Protein AF-A0A7S0A759-F1 (afdb_monomer_lite)

Foldseek 3Di:
DLQVQLLVDDALDDPVVSLVSDDPVSNVVLVPFDPVQNVQSNHHDPPVSHRPVLPRQVQVRVLVVVVVVLVVCVVVVNHDDDDDDDRDDPDPVVPPDDDDPD

Secondary structure (DSSP, 8-state):
-HHHHHHHS-SS--HHHHTTTS-HHHHHHHHHS-HHHHHHHTSPPPTT----GGGS-HHHHHHHHHHHHHHHHHHTTS------------SSGGGGSPPP--

Sequence (102 aa):
SLIQELEALPMPSPVDKVLPELTQWSRALFESLPEFIQQQLLLERQSNKALQLSQLETERLVAWLVEDELKQRKKAGTYGGSFSSVCQYLGYQARCSMPSDF

pLDDT: mean 84.67, std 7.67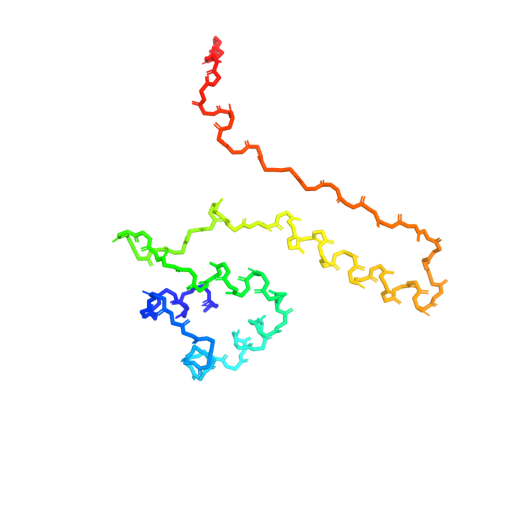, range [64.62, 94.88]

Structure (mmCIF, N/CA/C/O backbone):
data_AF-A0A7S0A759-F1
#
_entry.id   AF-A0A7S0A759-F1
#
loop_
_atom_site.group_PDB
_atom_site.id
_atom_site.type_symbol
_atom_site.label_atom_id
_atom_site.label_alt_id
_atom_site.label_comp_id
_atom_site.label_asym_id
_atom_site.label_entity_id
_atom_site.label_seq_id
_atom_site.pdbx_PDB_ins_code
_atom_site.Cartn_x
_atom_site.Cartn_y
_atom_site.Cartn_z
_atom_site.occupancy
_atom_site.B_iso_or_equiv
_atom_site.auth_seq_id
_atom_site.auth_comp_id
_atom_site.auth_asym_id
_atom_site.auth_atom_id
_atom_site.pdbx_PDB_model_num
ATOM 1 N N . SER A 1 1 ? 15.180 -8.209 -3.808 1.00 82.69 1 SER A N 1
ATOM 2 C CA . SER A 1 1 ? 14.241 -7.301 -3.109 1.00 82.69 1 SER A CA 1
ATOM 3 C C . SER A 1 1 ? 13.043 -7.137 -4.013 1.00 82.69 1 SER A C 1
ATOM 5 O O . SER A 1 1 ? 13.271 -6.999 -5.211 1.00 82.69 1 SER A O 1
ATOM 7 N N . LEU A 1 2 ? 11.812 -7.124 -3.484 1.00 86.62 2 LEU A N 1
ATOM 8 C CA . LEU A 1 2 ? 10.588 -7.066 -4.297 1.00 86.62 2 LEU A CA 1
ATOM 9 C C . LEU A 1 2 ? 10.659 -5.978 -5.384 1.00 86.62 2 LEU A C 1
ATOM 11 O O . LEU A 1 2 ? 10.360 -6.251 -6.536 1.00 86.62 2 LEU A O 1
ATOM 15 N N . ILE A 1 3 ? 11.127 -4.772 -5.044 1.00 87.06 3 ILE A N 1
ATOM 16 C CA . ILE A 1 3 ? 11.245 -3.644 -5.988 1.00 87.06 3 ILE A CA 1
ATOM 17 C C . ILE A 1 3 ? 12.178 -3.982 -7.161 1.00 87.06 3 ILE A C 1
ATOM 19 O O . ILE A 1 3 ? 11.816 -3.755 -8.307 1.00 87.06 3 ILE A O 1
ATOM 23 N N . GLN A 1 4 ? 13.344 -4.572 -6.889 1.00 86.44 4 GLN A N 1
ATOM 24 C CA . GLN A 1 4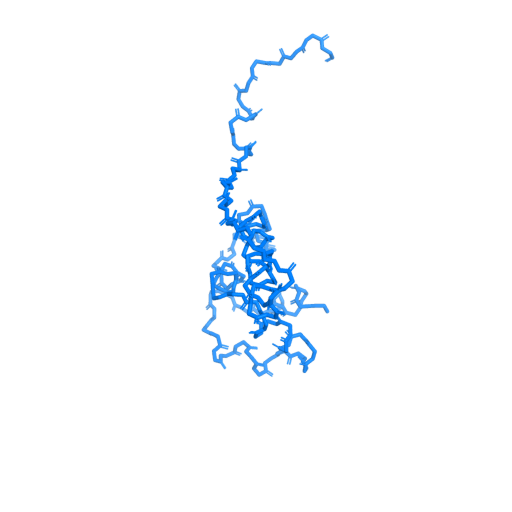 ? 14.317 -4.945 -7.924 1.00 86.44 4 GLN A CA 1
ATOM 25 C C . GLN A 1 4 ? 13.791 -6.067 -8.828 1.00 86.44 4 GLN A C 1
ATOM 27 O O . GLN A 1 4 ? 14.022 -6.051 -10.033 1.00 86.44 4 GLN A O 1
ATOM 32 N N . GLU A 1 5 ? 13.090 -7.042 -8.242 1.00 86.25 5 GLU A N 1
ATOM 33 C CA . GLU A 1 5 ? 12.466 -8.143 -8.987 1.00 86.25 5 GLU A CA 1
ATOM 34 C C . GLU A 1 5 ? 11.354 -7.610 -9.893 1.00 86.25 5 GLU A C 1
ATOM 36 O O . GLU A 1 5 ? 11.291 -7.965 -11.068 1.00 86.25 5 GLU A O 1
ATOM 41 N N . LEU A 1 6 ? 10.537 -6.683 -9.385 1.00 86.31 6 LEU A N 1
ATOM 42 C CA . LEU A 1 6 ? 9.527 -6.009 -10.188 1.00 86.31 6 LEU A CA 1
ATOM 43 C C . LEU A 1 6 ? 10.175 -5.203 -11.315 1.00 86.31 6 LEU A C 1
ATOM 45 O O . LEU A 1 6 ? 9.775 -5.379 -12.459 1.00 86.31 6 LEU A O 1
ATOM 49 N N . GLU A 1 7 ? 11.189 -4.375 -11.046 1.00 85.25 7 GLU A N 1
ATOM 50 C CA . GLU A 1 7 ? 11.886 -3.553 -12.055 1.00 85.25 7 GLU A CA 1
ATOM 51 C C . GLU A 1 7 ? 12.464 -4.357 -13.230 1.00 85.25 7 GLU A C 1
ATOM 53 O O . GLU A 1 7 ? 12.514 -3.847 -14.353 1.00 85.25 7 GLU A O 1
ATOM 58 N N . ALA A 1 8 ? 12.835 -5.620 -13.010 1.00 83.81 8 ALA A N 1
ATOM 59 C CA . ALA A 1 8 ? 13.317 -6.513 -14.061 1.00 83.81 8 ALA A CA 1
ATOM 60 C C . ALA A 1 8 ? 12.215 -6.973 -15.039 1.00 83.81 8 ALA A C 1
ATOM 62 O O . ALA A 1 8 ? 12.521 -7.356 -16.170 1.00 83.81 8 ALA A O 1
ATOM 63 N N . LEU A 1 9 ? 10.941 -6.912 -14.638 1.00 82.50 9 LEU A N 1
ATOM 64 C CA . LEU A 1 9 ? 9.808 -7.382 -15.436 1.00 82.50 9 LEU A CA 1
ATOM 65 C C . LEU A 1 9 ? 9.273 -6.305 -16.392 1.00 82.50 9 LEU A C 1
ATOM 67 O O . LEU A 1 9 ? 9.280 -5.117 -16.049 1.00 82.50 9 LEU A O 1
ATOM 71 N N . PRO A 1 10 ? 8.772 -6.691 -17.582 1.00 77.31 10 PRO A N 1
ATOM 72 C CA . PRO A 1 10 ? 8.067 -5.776 -18.472 1.00 77.31 10 PRO A CA 1
ATOM 73 C C . PRO A 1 10 ? 6.716 -5.370 -17.864 1.00 77.31 10 PRO A C 1
ATOM 75 O O . PRO A 1 10 ? 5.974 -6.212 -17.362 1.00 77.31 10 PRO A O 1
ATOM 78 N N . MET A 1 11 ? 6.383 -4.081 -17.937 1.00 78.06 11 MET A N 1
ATOM 79 C CA . MET A 1 11 ? 5.116 -3.524 -17.445 1.00 78.06 11 MET A CA 1
ATOM 80 C C . MET A 1 11 ? 4.343 -2.848 -18.577 1.00 78.06 11 MET A C 1
ATOM 82 O O . MET A 1 11 ? 4.987 -2.295 -19.470 1.00 78.06 11 MET A O 1
ATOM 86 N N . PRO A 1 12 ? 3.000 -2.824 -18.522 1.00 75.88 12 PRO A N 1
ATOM 87 C CA . PRO A 1 12 ? 2.149 -3.435 -17.494 1.00 75.88 12 PRO A CA 1
ATOM 88 C C . PRO A 1 12 ? 2.038 -4.960 -17.664 1.00 75.88 12 PRO A C 1
ATOM 90 O O . PRO A 1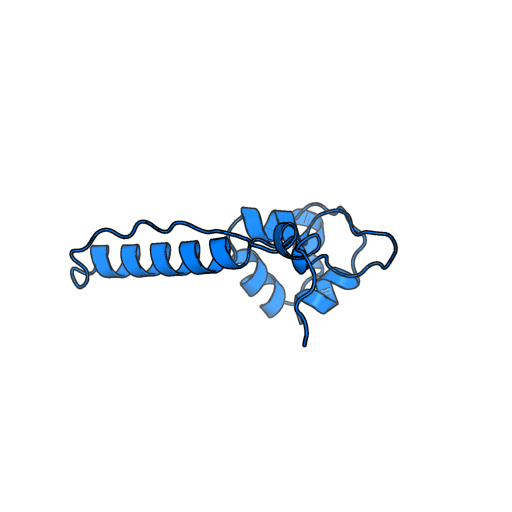 12 ? 1.901 -5.464 -18.779 1.00 75.88 12 PRO A O 1
ATOM 93 N N . SER A 1 13 ? 2.075 -5.695 -16.552 1.00 77.44 13 SER A N 1
ATOM 94 C CA . SER A 1 13 ? 1.877 -7.150 -16.528 1.00 77.44 13 SER A CA 1
ATOM 95 C C . SER A 1 13 ? 0.751 -7.524 -15.562 1.00 77.44 13 SER A C 1
ATOM 97 O O . SER A 1 13 ? 0.672 -6.949 -14.477 1.00 77.44 13 SER A O 1
ATOM 99 N N . PRO A 1 14 ? -0.125 -8.483 -15.920 1.00 82.06 14 PRO A N 1
ATOM 100 C CA . PRO A 1 14 ? -1.148 -8.978 -15.007 1.00 82.06 14 PRO A CA 1
ATOM 101 C C . PRO A 1 14 ? -0.506 -9.721 -13.830 1.00 82.06 14 PRO A C 1
ATOM 103 O O . PRO A 1 14 ? 0.525 -10.378 -13.997 1.00 82.06 14 PRO A O 1
ATOM 106 N N . VAL A 1 15 ? -1.155 -9.665 -12.664 1.00 82.25 15 VAL A N 1
ATOM 107 C CA . VAL A 1 15 ? -0.689 -10.296 -11.414 1.00 82.25 15 VAL A CA 1
ATOM 108 C C . VAL A 1 15 ? -0.330 -11.772 -11.629 1.00 82.25 15 VAL A C 1
ATOM 110 O O . VAL A 1 15 ? 0.729 -12.213 -11.188 1.00 82.25 15 VAL A O 1
ATOM 113 N N . ASP A 1 16 ? -1.134 -12.508 -12.402 1.00 83.69 16 ASP A N 1
ATOM 114 C CA . ASP A 1 16 ? -0.936 -13.939 -12.679 1.00 83.69 16 ASP A CA 1
ATOM 115 C C . ASP A 1 16 ? 0.412 -14.264 -13.336 1.00 83.69 16 ASP A C 1
ATOM 117 O O . ASP A 1 16 ? 0.957 -15.349 -13.138 1.00 83.69 16 ASP A O 1
ATOM 121 N N . LYS A 1 17 ? 0.959 -13.325 -14.117 1.00 84.38 17 LYS A N 1
ATOM 122 C CA . LYS A 1 17 ? 2.270 -13.472 -14.765 1.00 84.38 17 LYS A CA 1
ATOM 123 C C . LYS A 1 17 ? 3.419 -13.008 -13.879 1.00 84.38 17 LYS A C 1
ATOM 125 O O . LYS A 1 17 ? 4.540 -13.448 -14.086 1.00 84.38 17 LYS A O 1
ATOM 130 N N . VAL A 1 18 ? 3.151 -12.139 -12.907 1.00 85.62 18 VAL A N 1
ATOM 131 C CA . VAL A 1 18 ? 4.170 -11.578 -12.011 1.00 85.62 18 VAL A CA 1
ATOM 132 C C . VAL A 1 18 ? 4.450 -12.518 -10.839 1.00 85.62 18 VAL A C 1
ATOM 134 O O . VAL A 1 18 ? 5.605 -12.752 -10.504 1.00 85.62 18 VAL A O 1
ATOM 137 N N . LEU A 1 19 ? 3.413 -13.119 -10.246 1.00 85.69 19 LEU A N 1
ATOM 138 C CA . LEU A 1 19 ? 3.547 -14.032 -9.103 1.00 85.69 19 LEU A CA 1
ATOM 139 C C . LEU A 1 19 ? 4.531 -15.209 -9.290 1.00 85.69 19 LEU A C 1
ATOM 141 O O . LEU A 1 19 ? 5.207 -15.537 -8.313 1.00 85.69 19 LEU A O 1
ATOM 145 N N . PRO A 1 20 ? 4.618 -15.889 -10.453 1.00 87.69 20 PRO A N 1
ATOM 146 C CA . PRO A 1 20 ? 5.587 -16.972 -10.650 1.00 87.69 20 PRO A CA 1
ATOM 147 C C . PRO A 1 20 ? 7.030 -16.486 -10.854 1.00 87.69 20 PRO A C 1
ATOM 149 O O . PRO A 1 20 ? 7.952 -17.260 -10.622 1.00 87.69 20 PRO A O 1
ATOM 152 N N . GLU A 1 21 ? 7.230 -15.231 -11.261 1.00 87.44 21 GLU A N 1
ATOM 153 C CA . GLU A 1 21 ? 8.558 -14.641 -11.497 1.00 87.44 21 GLU A CA 1
ATOM 154 C C . GLU A 1 21 ? 9.203 -14.109 -10.205 1.00 87.44 21 GLU A C 1
ATOM 156 O O . GLU A 1 21 ? 10.405 -13.849 -10.154 1.00 87.44 21 GLU A O 1
ATOM 161 N N . LEU A 1 22 ? 8.408 -13.942 -9.144 1.00 88.94 22 LEU A N 1
ATOM 162 C CA . LEU A 1 22 ? 8.875 -13.474 -7.844 1.00 88.94 22 LEU A CA 1
ATOM 163 C C . LEU A 1 22 ? 9.473 -14.612 -7.015 1.00 88.94 22 LEU A C 1
ATOM 165 O O . LEU A 1 22 ? 8.990 -15.748 -7.008 1.00 88.94 22 LEU A O 1
ATOM 169 N N . THR A 1 23 ? 10.486 -14.279 -6.215 1.00 93.25 23 THR A N 1
ATOM 170 C CA . THR A 1 23 ? 10.978 -15.201 -5.184 1.00 93.25 23 THR A CA 1
ATOM 171 C C . THR A 1 23 ? 9.875 -15.512 -4.169 1.00 93.25 23 THR A C 1
ATOM 173 O O . THR A 1 23 ? 8.978 -14.702 -3.942 1.00 93.25 23 THR A O 1
ATOM 176 N N . GLN A 1 24 ? 9.949 -16.664 -3.494 1.00 92.44 24 GLN A N 1
ATOM 177 C CA . GLN A 1 24 ? 8.928 -17.081 -2.522 1.00 92.44 24 GLN A CA 1
ATOM 178 C C . GLN A 1 24 ? 8.647 -16.008 -1.454 1.00 92.44 24 GLN A C 1
ATOM 180 O O . GLN A 1 24 ? 7.496 -15.784 -1.083 1.00 92.44 24 GLN A 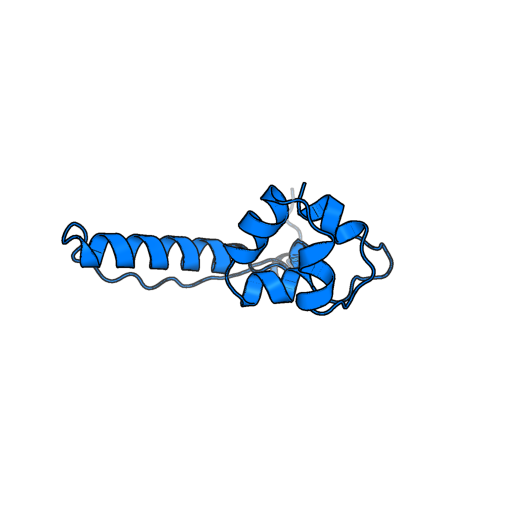O 1
ATOM 185 N N . TRP A 1 25 ? 9.692 -15.318 -0.988 1.00 91.88 25 TRP A N 1
ATOM 186 C CA . TRP A 1 25 ? 9.564 -14.255 0.007 1.00 91.88 25 TRP A CA 1
ATOM 187 C C . TRP A 1 25 ? 8.951 -12.976 -0.576 1.00 91.88 25 TRP A C 1
ATOM 189 O O . TRP A 1 25 ? 8.028 -12.418 0.012 1.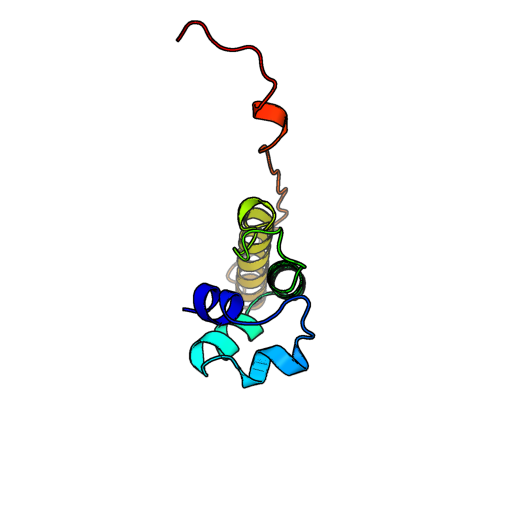00 91.88 25 TRP A O 1
ATOM 199 N N . SER A 1 26 ? 9.402 -12.543 -1.758 1.00 92.56 26 SER A N 1
ATOM 200 C CA . SER A 1 26 ? 8.828 -11.388 -2.461 1.00 92.56 26 SER A CA 1
ATOM 201 C C . SER A 1 26 ? 7.369 -11.614 -2.840 1.00 92.56 26 SER A C 1
ATOM 203 O O . SER A 1 26 ? 6.560 -10.698 -2.721 1.00 92.56 26 SER A O 1
ATOM 205 N N . ARG A 1 27 ? 7.011 -12.840 -3.228 1.00 91.50 27 ARG A N 1
ATOM 206 C CA . ARG A 1 27 ? 5.636 -13.241 -3.514 1.00 91.50 27 ARG A CA 1
ATOM 207 C C . ARG A 1 27 ? 4.752 -13.137 -2.276 1.00 91.50 27 ARG A C 1
ATOM 209 O O . ARG A 1 27 ? 3.720 -12.483 -2.340 1.00 91.50 27 ARG A O 1
ATOM 216 N N . ALA A 1 28 ? 5.172 -13.728 -1.156 1.00 92.00 28 ALA A N 1
ATOM 217 C CA . ALA A 1 28 ? 4.423 -13.645 0.097 1.00 92.00 28 ALA A CA 1
ATOM 218 C C . ALA A 1 28 ? 4.249 -12.187 0.556 1.00 92.00 28 ALA A C 1
ATOM 220 O O . ALA A 1 28 ? 3.175 -11.799 1.011 1.00 92.00 28 ALA A O 1
ATOM 221 N N . LEU A 1 29 ? 5.287 -11.359 0.385 1.00 91.50 29 LEU A N 1
ATOM 222 C CA . LEU A 1 29 ? 5.206 -9.932 0.676 1.00 91.50 29 LEU A CA 1
ATOM 223 C C . LEU A 1 29 ? 4.219 -9.227 -0.262 1.00 91.50 29 LEU A C 1
ATOM 225 O O . LEU A 1 29 ? 3.376 -8.479 0.218 1.00 91.50 29 LEU A O 1
ATOM 229 N N . PHE A 1 30 ? 4.268 -9.492 -1.568 1.00 90.62 30 PHE A N 1
ATOM 230 C CA . PHE A 1 30 ? 3.348 -8.910 -2.546 1.00 90.62 30 PHE A CA 1
ATOM 231 C C . PHE A 1 30 ? 1.886 -9.295 -2.270 1.00 90.62 30 PHE A C 1
ATOM 233 O O . PHE A 1 30 ? 1.021 -8.424 -2.261 1.00 90.62 30 PHE A O 1
ATOM 240 N N . GLU A 1 31 ? 1.623 -10.568 -1.967 1.00 91.06 31 GLU A N 1
ATOM 241 C CA . GLU A 1 31 ? 0.292 -11.080 -1.608 1.00 91.06 31 GLU A CA 1
ATOM 242 C C . GLU A 1 31 ? -0.220 -10.504 -0.273 1.00 91.06 31 GLU A C 1
ATOM 244 O O . GLU A 1 31 ? -1.427 -10.370 -0.092 1.00 91.06 31 GLU A O 1
ATOM 249 N N . SER A 1 32 ? 0.675 -10.120 0.647 1.00 90.19 32 SER A N 1
ATOM 250 C CA . SER A 1 32 ? 0.299 -9.468 1.914 1.00 90.19 32 SER A CA 1
ATOM 251 C C . SER A 1 32 ? -0.117 -8.000 1.761 1.00 90.19 32 SER A C 1
ATOM 253 O O . SER A 1 32 ? -0.750 -7.442 2.659 1.00 90.19 32 SER A O 1
ATOM 255 N N . LEU A 1 33 ? 0.244 -7.357 0.644 1.00 90.62 33 LEU A N 1
ATOM 256 C CA . LEU A 1 33 ? -0.097 -5.961 0.388 1.00 90.62 33 LEU A CA 1
ATOM 257 C C . LEU A 1 33 ? -1.564 -5.835 -0.039 1.00 90.62 33 LEU A C 1
ATOM 259 O O . LEU A 1 33 ? -2.085 -6.714 -0.724 1.00 90.62 33 LEU A O 1
ATOM 263 N N . PRO A 1 34 ? -2.239 -4.724 0.287 1.00 89.94 34 PRO A N 1
ATOM 264 C CA . PRO A 1 34 ? -3.595 -4.484 -0.183 1.00 89.94 34 PRO A CA 1
ATOM 265 C C . PRO A 1 34 ? -3.636 -4.287 -1.706 1.00 89.94 34 PRO A C 1
ATOM 267 O O . PRO A 1 34 ? -2.694 -3.768 -2.310 1.00 89.94 34 PRO A O 1
ATOM 270 N N . GLU A 1 35 ? -4.765 -4.652 -2.320 1.00 88.06 35 GLU A N 1
ATOM 271 C CA . GLU A 1 35 ? -4.956 -4.683 -3.780 1.00 88.06 35 GLU A CA 1
ATOM 272 C C . GLU A 1 35 ? -4.564 -3.366 -4.469 1.00 88.06 35 GLU A C 1
ATOM 274 O O . GLU A 1 35 ? -3.917 -3.374 -5.514 1.00 88.06 35 GLU A O 1
ATOM 279 N N . PHE A 1 36 ? -4.869 -2.222 -3.853 1.00 86.94 36 PHE A N 1
ATOM 280 C CA . PHE A 1 36 ? -4.531 -0.920 -4.427 1.00 86.94 36 PHE A CA 1
ATOM 281 C C . PHE A 1 36 ? -3.018 -0.685 -4.550 1.00 86.94 36 PHE A C 1
ATOM 283 O O . PHE A 1 36 ? -2.577 -0.067 -5.516 1.00 86.94 36 PHE A O 1
ATOM 290 N N . ILE A 1 37 ? -2.211 -1.183 -3.604 1.00 89.69 37 ILE A N 1
ATOM 291 C CA . ILE A 1 37 ? -0.747 -1.088 -3.687 1.00 89.69 37 ILE A CA 1
ATOM 292 C C . ILE A 1 37 ? -0.218 -2.059 -4.730 1.00 89.69 37 ILE A C 1
ATOM 294 O O . ILE A 1 37 ? 0.663 -1.690 -5.502 1.00 89.69 37 ILE A O 1
ATOM 298 N N . GLN A 1 38 ? -0.770 -3.272 -4.790 1.00 89.38 38 GLN A N 1
ATOM 299 C CA . GLN A 1 38 ? -0.404 -4.237 -5.825 1.00 89.38 38 GLN A CA 1
ATOM 300 C C . GLN A 1 38 ? -0.626 -3.637 -7.219 1.00 89.38 38 GLN A C 1
ATOM 302 O O . GLN A 1 38 ? 0.287 -3.638 -8.039 1.00 89.38 38 GLN A O 1
ATOM 307 N N . GLN A 1 39 ? -1.791 -3.032 -7.463 1.00 86.75 39 GLN A N 1
ATOM 308 C CA . GLN A 1 39 ? -2.098 -2.359 -8.727 1.00 86.75 39 GLN A CA 1
ATOM 309 C C . GLN A 1 39 ? -1.133 -1.204 -9.019 1.00 86.75 39 GLN A C 1
ATOM 311 O O . GLN A 1 39 ? -0.620 -1.122 -10.131 1.00 86.75 39 GLN A O 1
ATOM 316 N N . GLN A 1 40 ? -0.829 -0.353 -8.030 1.00 86.62 40 GLN A N 1
ATOM 317 C CA . GLN A 1 40 ? 0.112 0.764 -8.193 1.00 86.62 40 GLN A CA 1
ATOM 318 C C . GLN A 1 40 ? 1.538 0.308 -8.522 1.00 86.62 40 GLN A C 1
ATOM 320 O O . GLN A 1 40 ? 2.210 0.931 -9.342 1.00 86.62 40 GLN A O 1
ATOM 325 N N . LEU A 1 41 ? 1.991 -0.797 -7.928 1.00 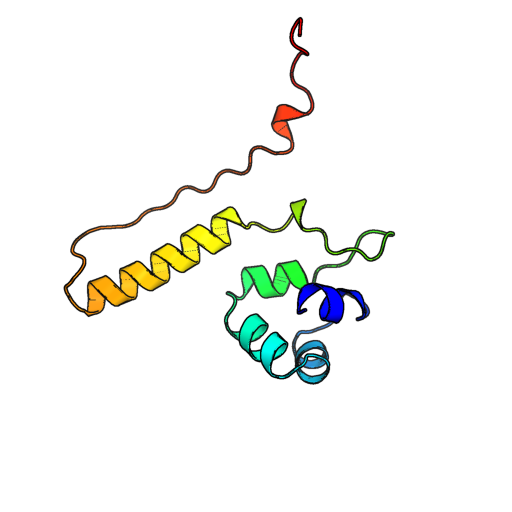86.88 41 LEU A N 1
ATOM 326 C CA . LEU A 1 41 ? 3.282 -1.407 -8.247 1.00 86.88 41 LEU A CA 1
ATOM 327 C C . LEU A 1 41 ? 3.316 -2.003 -9.661 1.00 86.88 41 LEU A C 1
ATOM 329 O O . LEU A 1 41 ? 4.400 -2.118 -10.232 1.00 86.88 41 LEU A O 1
ATOM 333 N N . LEU A 1 42 ? 2.156 -2.372 -10.216 1.00 86.00 42 LEU A N 1
ATOM 334 C CA . LEU A 1 42 ? 1.995 -2.962 -11.548 1.00 86.00 42 LEU A CA 1
ATOM 335 C C . LEU A 1 42 ? 1.709 -1.950 -12.673 1.00 86.00 42 LEU A C 1
ATOM 337 O O . LEU A 1 42 ? 1.569 -2.349 -13.832 1.00 86.00 42 LEU A O 1
ATOM 341 N N . LEU A 1 43 ? 1.643 -0.653 -12.353 1.00 82.31 43 LEU A N 1
ATOM 342 C CA . LEU A 1 43 ? 1.390 0.408 -13.328 1.00 82.31 43 LEU A CA 1
ATOM 343 C C . LEU A 1 43 ? 2.506 0.536 -14.374 1.00 82.31 43 LEU A C 1
ATOM 345 O O . LEU A 1 43 ? 3.662 0.153 -14.167 1.00 82.31 43 LEU A O 1
ATOM 349 N N . GLU A 1 44 ? 2.135 1.109 -15.521 1.00 76.38 44 GLU A N 1
ATOM 350 C CA . GLU A 1 44 ? 3.067 1.415 -16.600 1.00 76.38 44 GLU A CA 1
ATOM 351 C C . GLU A 1 44 ? 4.172 2.357 -16.110 1.00 76.38 44 GLU A C 1
ATOM 353 O O . GLU A 1 44 ? 3.929 3.362 -15.438 1.00 76.38 44 GLU A O 1
ATOM 358 N N . ARG A 1 45 ? 5.416 2.021 -16.451 1.00 76.50 45 ARG A N 1
ATOM 359 C CA . ARG A 1 45 ? 6.575 2.816 -16.055 1.00 76.50 45 ARG A CA 1
ATOM 360 C C . ARG A 1 45 ? 6.801 3.928 -17.059 1.00 76.50 45 ARG A C 1
ATOM 362 O O . ARG A 1 45 ? 6.747 3.709 -18.266 1.00 76.50 45 ARG A O 1
ATOM 369 N N . GLN A 1 46 ? 7.164 5.103 -16.556 1.00 68.12 46 GLN A N 1
ATOM 370 C CA . GLN A 1 46 ? 7.734 6.137 -17.411 1.00 68.12 46 GLN A CA 1
ATOM 371 C C . GLN A 1 46 ? 9.085 5.668 -17.984 1.00 68.12 46 GLN A C 1
ATOM 373 O O . GLN A 1 46 ? 9.684 4.692 -17.526 1.00 68.12 46 GLN A O 1
ATOM 378 N N . SER A 1 47 ? 9.554 6.355 -19.025 1.00 64.62 47 SER A N 1
ATOM 379 C CA . SER A 1 47 ? 10.636 5.952 -19.942 1.00 64.62 47 SER A CA 1
ATOM 380 C C . SER A 1 47 ? 11.956 5.472 -19.310 1.00 64.62 47 SER A C 1
ATOM 382 O O . SER A 1 47 ? 12.757 4.834 -19.991 1.00 64.62 47 SER A O 1
ATOM 384 N N . ASN A 1 48 ? 12.194 5.731 -18.022 1.00 67.81 48 ASN A N 1
ATOM 385 C CA . ASN A 1 48 ? 13.393 5.331 -17.286 1.00 67.81 48 ASN A CA 1
ATOM 386 C C . ASN A 1 48 ? 13.329 3.926 -16.650 1.00 67.81 48 ASN A C 1
ATOM 388 O O . ASN A 1 48 ? 14.292 3.540 -15.992 1.00 67.81 48 ASN A O 1
ATOM 392 N N . LYS A 1 49 ? 12.239 3.161 -16.837 1.00 65.56 49 LYS A N 1
ATOM 393 C CA . LYS A 1 49 ? 12.039 1.793 -16.299 1.00 65.56 49 LYS A CA 1
ATOM 394 C C . LYS A 1 49 ? 12.059 1.672 -14.766 1.00 65.56 49 LYS A C 1
ATOM 396 O O . LYS A 1 49 ? 11.939 0.556 -14.267 1.00 65.56 49 LYS A O 1
ATOM 401 N N . ALA A 1 50 ? 12.164 2.779 -14.034 1.00 74.12 50 ALA A N 1
ATOM 402 C CA . ALA A 1 50 ? 12.127 2.792 -12.577 1.00 74.12 50 ALA A CA 1
ATOM 403 C C . ALA A 1 50 ? 10.679 2.781 -12.068 1.00 74.12 50 ALA A C 1
ATOM 405 O O . ALA A 1 50 ? 9.772 3.320 -12.715 1.00 74.12 50 ALA A O 1
ATOM 406 N N . LEU A 1 51 ? 10.461 2.192 -10.892 1.00 76.25 51 LEU A N 1
ATOM 407 C CA . LEU A 1 51 ? 9.172 2.270 -10.203 1.00 76.25 51 LEU A CA 1
ATOM 408 C C . LEU A 1 51 ? 8.873 3.714 -9.771 1.00 76.25 51 LEU A C 1
ATOM 410 O O . LEU A 1 51 ? 9.708 4.397 -9.175 1.00 76.25 51 LEU A O 1
ATOM 414 N N . GLN A 1 52 ? 7.655 4.189 -10.044 1.00 74.44 52 GLN A N 1
ATOM 415 C CA . GLN A 1 52 ? 7.232 5.549 -9.702 1.00 74.44 52 GLN A CA 1
ATOM 416 C C . GLN A 1 52 ? 6.803 5.651 -8.234 1.00 74.44 52 GLN A C 1
ATOM 418 O O . GLN A 1 52 ? 5.633 5.853 -7.921 1.00 74.44 52 GLN A O 1
ATOM 423 N N . LEU A 1 53 ? 7.766 5.544 -7.316 1.00 76.12 53 LEU A N 1
ATOM 424 C CA . LEU A 1 53 ? 7.506 5.555 -5.870 1.00 76.12 53 LEU A CA 1
ATOM 425 C C . LEU A 1 53 ? 6.817 6.837 -5.384 1.00 76.12 53 LEU A C 1
ATOM 427 O O . LEU A 1 53 ? 6.080 6.803 -4.409 1.00 76.12 53 LEU A O 1
ATOM 431 N N . SER A 1 54 ? 7.014 7.963 -6.074 1.00 76.50 54 SER A N 1
ATOM 432 C CA . SER A 1 54 ? 6.359 9.230 -5.734 1.00 76.50 54 SER A CA 1
ATOM 433 C C . SER A 1 54 ? 4.847 9.230 -5.964 1.00 76.50 54 SER A C 1
ATOM 435 O O . SER A 1 54 ? 4.171 10.100 -5.428 1.00 76.50 54 SER A O 1
ATOM 437 N N . GLN A 1 55 ? 4.336 8.322 -6.800 1.00 75.12 55 GLN A N 1
ATOM 438 C CA . GLN A 1 55 ? 2.902 8.156 -7.059 1.00 75.12 55 GLN A CA 1
ATOM 439 C C . GLN A 1 55 ? 2.266 7.099 -6.153 1.00 75.12 55 GLN A C 1
ATOM 441 O O . GLN A 1 55 ? 1.046 6.963 -6.138 1.00 75.12 55 GLN A O 1
ATOM 446 N N . LEU A 1 56 ? 3.084 6.338 -5.423 1.00 82.56 56 LEU A N 1
ATOM 447 C CA . LEU A 1 56 ? 2.598 5.341 -4.488 1.00 82.56 56 LEU A CA 1
ATOM 448 C C . LEU A 1 56 ? 1.964 6.060 -3.295 1.00 82.56 56 LEU A C 1
ATOM 450 O O . LEU A 1 56 ? 2.621 6.861 -2.628 1.00 82.56 56 LEU A O 1
ATOM 454 N N . GLU A 1 57 ? 0.709 5.736 -2.997 1.00 84.38 57 GLU A N 1
ATOM 455 C CA . GLU A 1 57 ? -0.029 6.318 -1.867 1.00 84.38 57 GLU A CA 1
ATOM 456 C C . GLU A 1 57 ? 0.403 5.640 -0.554 1.00 84.38 57 GLU A C 1
ATOM 458 O O . GLU A 1 57 ? -0.348 4.897 0.088 1.00 84.38 57 GLU A O 1
ATOM 463 N N . THR A 1 58 ? 1.666 5.849 -0.172 1.00 87.50 58 THR A N 1
ATOM 464 C CA . THR A 1 58 ? 2.287 5.231 1.014 1.00 87.50 58 THR A CA 1
ATOM 465 C C . THR A 1 58 ? 1.569 5.602 2.305 1.00 87.50 58 THR A C 1
ATOM 467 O O . THR A 1 58 ? 1.399 4.761 3.187 1.00 87.50 58 THR A O 1
ATOM 470 N N . GLU A 1 59 ? 1.073 6.831 2.402 1.00 87.62 59 GLU A N 1
ATOM 471 C CA . GLU A 1 59 ? 0.261 7.301 3.516 1.00 87.62 59 GLU A CA 1
ATOM 472 C C . GLU A 1 59 ? -1.033 6.491 3.659 1.00 87.62 59 GLU A C 1
ATOM 474 O O . GLU A 1 59 ? -1.435 6.171 4.781 1.00 87.62 59 GLU A O 1
ATOM 479 N N . ARG A 1 60 ? -1.650 6.093 2.538 1.00 87.75 60 ARG A N 1
ATOM 480 C CA . ARG A 1 60 ? -2.856 5.263 2.544 1.00 87.75 60 ARG A CA 1
ATOM 481 C C . ARG A 1 60 ? -2.536 3.824 2.924 1.00 87.75 60 ARG A C 1
ATOM 483 O O . ARG A 1 60 ? -3.317 3.208 3.642 1.00 87.75 60 ARG A O 1
ATOM 490 N N . LEU A 1 61 ? -1.383 3.301 2.500 1.00 90.50 61 LEU A N 1
ATOM 491 C CA . LEU A 1 61 ? -0.901 1.988 2.940 1.00 90.50 61 LEU A CA 1
ATOM 492 C C . LEU A 1 61 ? -0.717 1.937 4.458 1.00 90.50 61 LEU A C 1
ATOM 494 O O . LEU A 1 61 ? -1.230 1.027 5.103 1.00 90.50 61 LEU A O 1
ATOM 498 N N . VAL A 1 62 ? -0.030 2.921 5.040 1.00 91.19 62 VAL A N 1
ATOM 499 C CA . VAL A 1 62 ? 0.186 2.967 6.494 1.00 91.19 62 VAL A CA 1
ATOM 500 C C . VAL A 1 62 ? -1.142 3.096 7.236 1.00 91.19 62 VAL A C 1
ATOM 502 O O . VAL A 1 62 ? -1.376 2.360 8.193 1.00 91.19 62 VAL A O 1
ATOM 505 N N . ALA A 1 63 ? -2.034 3.977 6.778 1.00 91.56 63 ALA A N 1
ATOM 506 C CA . ALA A 1 63 ? -3.363 4.120 7.364 1.00 91.56 63 ALA A CA 1
ATOM 507 C C . ALA A 1 63 ? -4.160 2.805 7.328 1.00 91.56 63 ALA A C 1
ATOM 509 O O . ALA A 1 63 ? -4.749 2.421 8.338 1.00 91.56 63 ALA A O 1
ATOM 510 N N . TRP A 1 64 ? -4.116 2.086 6.203 1.00 91.44 64 TRP A N 1
ATOM 511 C CA . TRP A 1 64 ? -4.783 0.796 6.042 1.00 91.44 64 TRP A CA 1
ATOM 512 C C . TRP A 1 64 ? -4.216 -0.279 6.978 1.00 91.44 64 TRP A C 1
ATOM 514 O O . TRP A 1 64 ? -4.982 -0.979 7.636 1.00 91.44 64 TRP A O 1
ATOM 524 N N . LEU A 1 65 ? -2.887 -0.376 7.101 1.00 91.81 65 LEU A N 1
ATOM 525 C CA . LEU A 1 65 ? -2.233 -1.331 8.007 1.00 91.81 65 LEU A CA 1
ATOM 526 C C . LEU A 1 65 ? -2.590 -1.062 9.474 1.00 91.81 65 LEU A C 1
ATOM 528 O O . LEU A 1 65 ? -2.845 -1.993 10.237 1.00 91.81 65 LEU A O 1
ATOM 532 N N . VAL A 1 66 ? -2.640 0.213 9.870 1.00 93.31 66 VAL A N 1
ATOM 533 C CA . VAL A 1 66 ? -3.068 0.607 11.218 1.00 93.31 66 VAL A CA 1
ATOM 534 C C . VAL A 1 66 ? -4.539 0.264 11.440 1.00 93.31 66 VAL A C 1
ATOM 536 O O . VAL A 1 66 ? -4.896 -0.236 12.505 1.00 93.31 66 VAL A O 1
ATOM 539 N N . GLU A 1 67 ? -5.396 0.505 10.450 1.00 91.94 67 GLU A N 1
ATOM 540 C CA . GLU A 1 67 ? -6.812 0.164 10.542 1.00 91.94 67 GLU A CA 1
ATOM 541 C C . GLU A 1 67 ? -7.027 -1.351 10.685 1.00 91.94 67 GLU A C 1
ATOM 543 O O . GLU A 1 67 ? -7.833 -1.768 11.522 1.00 91.94 67 GLU A O 1
ATOM 548 N N . ASP A 1 68 ? -6.308 -2.173 9.915 1.00 92.31 68 ASP A N 1
ATOM 549 C CA . ASP A 1 68 ? -6.383 -3.634 10.025 1.00 92.31 68 ASP A CA 1
ATOM 550 C C . ASP A 1 68 ? -5.958 -4.110 11.419 1.00 92.31 68 ASP A C 1
ATOM 552 O O . ASP A 1 68 ? -6.696 -4.837 12.088 1.00 92.31 68 ASP A O 1
ATOM 556 N N . GLU A 1 69 ? -4.840 -3.599 11.928 1.00 93.62 69 GLU A N 1
ATOM 557 C CA . GLU A 1 69 ? -4.354 -3.976 13.252 1.00 93.62 69 GLU A CA 1
ATOM 558 C C . GLU A 1 69 ? -5.303 -3.517 14.377 1.00 93.62 69 GLU A C 1
ATOM 560 O O . GLU A 1 69 ? -5.598 -4.258 15.321 1.00 93.62 69 GLU A O 1
ATOM 565 N N . LEU A 1 70 ? -5.880 -2.317 14.270 1.00 93.69 70 LEU A N 1
ATOM 566 C CA . LEU A 1 70 ? -6.886 -1.852 15.228 1.00 93.69 70 LEU A CA 1
ATOM 567 C C . LEU A 1 70 ? -8.183 -2.669 15.151 1.00 93.69 70 LEU A C 1
ATOM 569 O O . LEU A 1 70 ? -8.818 -2.889 16.189 1.00 93.69 70 LEU A O 1
ATOM 573 N N . LYS A 1 71 ? -8.569 -3.179 13.973 1.00 92.81 71 LYS A N 1
ATOM 574 C CA . LYS A 1 71 ? -9.682 -4.135 13.840 1.00 92.81 71 LYS A CA 1
ATOM 575 C C . LYS A 1 71 ? -9.373 -5.440 14.568 1.00 92.81 71 LYS A C 1
ATOM 577 O O . LYS A 1 71 ? -10.256 -5.952 15.262 1.00 92.81 71 LYS A O 1
ATOM 582 N N . GLN A 1 72 ? -8.151 -5.962 14.462 1.00 93.81 72 GLN A N 1
ATOM 583 C CA . GLN A 1 72 ? -7.737 -7.166 15.192 1.00 93.81 72 GLN A CA 1
ATOM 584 C C . GLN A 1 72 ? -7.791 -6.945 16.712 1.00 93.81 72 GLN A C 1
ATOM 586 O O . GLN A 1 72 ? -8.412 -7.731 17.433 1.00 93.81 72 GLN A O 1
ATOM 591 N N . ARG A 1 73 ? -7.267 -5.817 17.202 1.00 94.56 73 ARG A N 1
ATOM 592 C CA . ARG A 1 73 ? -7.332 -5.448 18.630 1.00 94.56 73 ARG A CA 1
ATOM 593 C C . ARG A 1 73 ? -8.757 -5.226 19.133 1.00 94.56 73 ARG A C 1
ATOM 595 O O . ARG A 1 73 ? -9.083 -5.598 20.258 1.00 94.56 73 ARG A O 1
ATOM 602 N N . LYS A 1 74 ? -9.637 -4.672 18.295 1.00 93.31 74 LYS A N 1
ATOM 603 C CA . LYS A 1 74 ? -11.060 -4.511 18.623 1.00 93.31 74 LYS A CA 1
ATOM 604 C C . LYS A 1 74 ? -11.761 -5.859 18.771 1.00 93.31 74 LYS A C 1
ATOM 606 O O . LYS A 1 74 ? -12.520 -6.039 19.718 1.00 93.31 74 LYS A O 1
ATOM 611 N N . LYS A 1 75 ? -11.461 -6.824 17.891 1.00 93.00 75 LYS A N 1
ATOM 612 C CA . LYS A 1 75 ? -11.947 -8.212 18.016 1.00 93.00 75 LYS A CA 1
ATOM 613 C C . LYS A 1 75 ? -11.423 -8.890 19.284 1.00 93.00 75 LYS A C 1
ATOM 615 O O . LYS A 1 75 ? -12.169 -9.621 19.924 1.00 93.00 75 LYS A O 1
ATOM 620 N N . ALA A 1 76 ? -10.175 -8.617 19.666 1.00 94.69 76 ALA A N 1
ATOM 621 C CA . ALA A 1 76 ? -9.575 -9.114 20.904 1.00 94.69 76 ALA A CA 1
ATOM 622 C C . ALA A 1 76 ? -10.077 -8.395 22.176 1.00 94.69 76 ALA A C 1
ATOM 624 O O . ALA A 1 76 ? -9.688 -8.766 23.280 1.00 94.69 76 ALA A O 1
ATOM 625 N N . GLY A 1 77 ? -10.908 -7.354 22.046 1.00 92.94 77 GLY A N 1
ATOM 626 C CA . GLY A 1 77 ? -11.414 -6.565 23.173 1.00 92.94 77 GLY A CA 1
ATOM 627 C C . GLY A 1 77 ? -10.387 -5.621 23.807 1.00 92.94 77 GLY A C 1
ATOM 628 O O . GLY A 1 77 ? -10.687 -4.986 24.813 1.00 92.94 77 GLY A O 1
ATOM 629 N N . THR A 1 78 ? -9.189 -5.488 23.230 1.00 94.88 78 THR A N 1
ATOM 630 C CA . THR A 1 78 ? -8.115 -4.620 23.747 1.00 94.88 78 THR A CA 1
ATOM 631 C C . THR A 1 78 ? -8.189 -3.191 23.211 1.00 94.88 78 THR A C 1
ATOM 633 O O . THR A 1 78 ? -7.463 -2.315 23.681 1.00 94.88 78 THR A O 1
ATOM 636 N N . TYR A 1 79 ? -9.081 -2.925 22.251 1.00 91.75 79 TYR A N 1
ATOM 637 C CA . TYR A 1 79 ? -9.305 -1.595 21.688 1.00 91.75 79 TYR A CA 1
ATOM 638 C C . TYR A 1 79 ? -10.799 -1.256 21.598 1.00 91.75 79 TYR A C 1
ATOM 640 O O . TYR A 1 79 ? -11.549 -1.891 20.860 1.00 91.75 79 TYR A O 1
ATOM 648 N N . GLY A 1 80 ? -11.226 -0.221 22.329 1.00 88.88 80 GLY A N 1
ATOM 649 C CA . GLY A 1 80 ? -12.617 0.260 22.358 1.00 88.88 80 GLY A CA 1
ATOM 650 C C . GLY A 1 80 ? -12.901 1.482 21.477 1.00 88.88 80 GLY A C 1
ATOM 651 O O . GLY A 1 80 ? -14.034 1.954 21.439 1.00 88.88 80 GLY A O 1
ATOM 652 N N . GLY A 1 81 ? -11.892 2.019 20.785 1.00 90.19 81 GLY A N 1
ATOM 653 C CA . GLY A 1 81 ? -12.014 3.260 20.022 1.00 90.19 81 GLY A CA 1
ATOM 654 C C . GLY A 1 81 ? -12.592 3.103 18.609 1.00 90.19 81 GLY A C 1
ATOM 655 O O . GLY A 1 81 ? -12.929 2.008 18.132 1.00 90.19 81 GLY A O 1
ATOM 656 N N . SER A 1 82 ? -12.679 4.243 17.925 1.00 86.50 82 SER A N 1
ATOM 657 C CA . SER A 1 82 ? -12.905 4.353 16.483 1.00 86.50 82 SER A CA 1
ATOM 658 C C . SER A 1 82 ? -11.692 5.006 15.831 1.00 86.50 82 SER A C 1
ATOM 660 O O . SER A 1 82 ? -11.257 6.070 16.271 1.00 86.50 82 SER A O 1
ATOM 662 N N . PHE A 1 83 ? -11.181 4.396 14.768 1.00 89.12 83 PHE A N 1
ATOM 663 C CA . PHE A 1 83 ? -10.107 4.953 13.956 1.00 89.12 83 PHE A CA 1
ATOM 664 C C . PHE A 1 83 ? -10.691 5.502 12.654 1.00 89.12 83 PHE A C 1
ATOM 666 O O . PHE A 1 83 ? -11.443 4.803 11.980 1.00 89.12 83 PHE A O 1
ATOM 673 N N . SER A 1 84 ? -10.370 6.753 12.330 1.00 86.44 84 SER A N 1
ATOM 674 C CA . SER A 1 84 ? -10.717 7.401 11.065 1.00 86.44 84 SER A CA 1
ATOM 675 C C . SER A 1 84 ? -9.513 8.221 10.623 1.00 86.44 84 SER A C 1
ATOM 677 O O . SER A 1 84 ? -9.161 9.211 11.267 1.00 86.44 84 SER A O 1
ATOM 679 N N . SER A 1 85 ? -8.827 7.759 9.582 1.00 83.38 85 SER A N 1
ATOM 680 C CA . SER A 1 85 ? -7.620 8.393 9.057 1.00 83.38 85 SER A CA 1
ATOM 681 C C . SER A 1 85 ? -7.949 9.305 7.883 1.00 83.38 85 SER A C 1
ATOM 683 O O . SER A 1 85 ? -8.642 8.895 6.952 1.00 83.38 85 SER A O 1
ATOM 685 N N . VAL A 1 86 ? -7.378 10.508 7.885 1.00 83.12 86 VAL A N 1
ATOM 686 C CA . VAL A 1 86 ? -7.370 11.400 6.722 1.00 83.12 86 VAL A CA 1
ATOM 687 C C . VAL A 1 86 ? -5.950 11.433 6.172 1.00 83.12 86 VAL A C 1
ATOM 689 O O . VAL A 1 86 ? -5.031 11.899 6.840 1.00 83.12 86 VAL A O 1
ATOM 692 N N . CYS A 1 87 ? -5.773 10.912 4.962 1.00 82.19 87 CYS A N 1
ATOM 693 C CA . CYS A 1 87 ? -4.497 10.917 4.257 1.00 82.19 87 CYS A CA 1
ATOM 694 C C . CYS A 1 87 ? -4.407 12.158 3.361 1.00 82.19 87 CYS A C 1
ATOM 696 O O . CYS A 1 87 ? -5.347 12.460 2.625 1.00 82.19 87 CYS A O 1
ATOM 698 N N . GLN A 1 88 ? -3.285 12.878 3.415 1.00 76.75 88 GLN A N 1
ATOM 699 C CA . GLN A 1 88 ? -3.015 14.035 2.560 1.00 76.75 88 GLN A CA 1
ATOM 700 C C . GLN A 1 88 ? -1.613 13.919 1.968 1.00 76.75 88 GLN A C 1
ATOM 702 O O . GLN A 1 88 ? -0.641 13.737 2.699 1.00 76.75 88 GLN A O 1
ATOM 707 N N . TYR A 1 89 ? -1.511 14.070 0.648 1.00 77.19 89 TYR A N 1
ATOM 708 C CA . TYR A 1 89 ? -0.241 14.119 -0.068 1.00 77.19 89 TYR A CA 1
ATOM 709 C C . TYR A 1 89 ? 0.039 15.553 -0.541 1.00 77.19 89 TYR A C 1
ATOM 711 O O . TYR A 1 89 ? -0.635 16.072 -1.431 1.00 77.19 89 TYR A O 1
ATOM 719 N N . LEU A 1 90 ? 1.045 16.206 0.048 1.00 69.19 90 LEU A N 1
ATOM 720 C CA . LEU A 1 90 ? 1.406 17.609 -0.220 1.00 69.19 90 LEU A CA 1
ATOM 721 C C . LEU A 1 90 ? 2.653 17.741 -1.118 1.00 69.19 90 LEU A C 1
ATOM 723 O O . LEU A 1 90 ? 3.555 18.523 -0.837 1.00 69.19 90 LEU A O 1
ATOM 727 N N . GLY A 1 91 ? 2.731 16.973 -2.208 1.00 72.56 91 GLY A N 1
ATOM 728 C CA . GLY A 1 91 ? 3.902 16.992 -3.098 1.00 72.56 91 GLY A CA 1
ATOM 729 C C . GLY A 1 91 ? 3.903 18.125 -4.131 1.00 72.56 91 GLY A C 1
ATOM 730 O O . GLY A 1 91 ? 4.860 18.890 -4.233 1.00 72.56 91 GLY A O 1
ATOM 731 N N . TYR A 1 92 ? 2.837 18.239 -4.928 1.00 66.75 92 TYR A N 1
ATOM 732 C CA . TYR A 1 92 ? 2.795 19.171 -6.065 1.00 66.75 92 TYR A CA 1
ATOM 733 C C . TYR A 1 92 ? 2.576 20.628 -5.652 1.00 66.75 92 TYR A C 1
ATOM 735 O O . TYR A 1 92 ? 3.130 21.532 -6.273 1.00 66.75 92 TYR A O 1
ATOM 743 N N . GLN A 1 93 ? 1.808 20.863 -4.586 1.00 70.81 93 GLN A N 1
ATOM 744 C CA . GLN A 1 93 ? 1.441 22.214 -4.153 1.00 70.81 93 GLN A CA 1
ATOM 745 C C . GLN A 1 93 ? 2.645 23.034 -3.664 1.00 70.81 93 GLN A C 1
ATOM 747 O O . GLN A 1 93 ? 2.670 24.247 -3.839 1.00 70.81 93 GLN A O 1
ATOM 752 N N . ALA A 1 94 ? 3.673 22.378 -3.122 1.00 66.19 94 ALA A N 1
ATOM 753 C CA . ALA A 1 94 ? 4.876 23.038 -2.617 1.00 66.19 94 ALA A CA 1
ATOM 754 C C . ALA A 1 94 ? 5.894 23.411 -3.713 1.00 66.19 94 ALA A C 1
ATOM 756 O O . ALA A 1 94 ? 6.873 24.092 -3.434 1.00 66.19 94 ALA A O 1
ATOM 757 N N . ARG A 1 95 ? 5.703 22.968 -4.966 1.00 74.88 95 ARG A N 1
ATOM 758 C CA . ARG A 1 95 ? 6.685 23.195 -6.047 1.00 74.88 95 ARG A CA 1
ATOM 759 C C . ARG A 1 95 ? 6.522 24.529 -6.776 1.00 74.88 95 ARG A C 1
ATOM 761 O O . ARG A 1 95 ? 7.416 24.917 -7.519 1.00 74.88 95 ARG A O 1
ATOM 768 N N . CYS A 1 96 ? 5.401 25.216 -6.576 1.00 75.12 96 CYS A N 1
ATOM 769 C CA . CYS A 1 96 ? 5.118 26.524 -7.175 1.00 75.12 96 CYS A CA 1
ATOM 770 C C . CYS A 1 96 ? 4.906 27.615 -6.115 1.00 75.12 96 CYS A C 1
ATOM 772 O O . CYS A 1 96 ? 4.340 28.663 -6.421 1.00 75.12 96 CYS A O 1
ATOM 774 N N . SER A 1 97 ? 5.316 27.372 -4.866 1.00 81.81 97 SER A N 1
ATOM 775 C CA . SER A 1 97 ? 5.262 28.390 -3.819 1.00 81.81 97 SER A CA 1
ATOM 776 C C . SER A 1 97 ? 6.313 29.471 -4.058 1.00 81.81 97 SER A C 1
ATOM 778 O O . SER A 1 97 ? 7.376 29.207 -4.621 1.00 81.81 97 SER A O 1
ATOM 780 N N . MET A 1 98 ? 6.018 30.686 -3.595 1.00 87.25 98 MET A N 1
ATOM 781 C CA . MET A 1 98 ? 6.980 31.784 -3.592 1.00 87.25 98 MET A CA 1
ATOM 782 C C . MET A 1 98 ? 8.256 31.343 -2.852 1.00 87.25 98 MET A C 1
ATOM 784 O O . MET A 1 98 ? 8.136 30.810 -1.744 1.00 87.25 98 MET A O 1
ATOM 788 N N . PRO A 1 99 ? 9.453 31.518 -3.439 1.00 87.38 99 PRO A N 1
ATOM 789 C CA . PRO A 1 99 ? 10.698 31.233 -2.736 1.00 87.38 99 PRO A CA 1
ATOM 790 C C . PRO A 1 99 ? 10.834 32.133 -1.500 1.00 87.38 99 PRO A C 1
ATOM 792 O O . PRO A 1 99 ? 10.400 33.284 -1.514 1.00 87.38 99 PRO A O 1
ATOM 795 N N . SER A 1 100 ? 11.421 31.594 -0.432 1.00 88.12 100 SER A N 1
ATOM 796 C CA . SER A 1 100 ? 11.795 32.357 0.764 1.00 88.12 100 SER A CA 1
ATOM 797 C C . SER A 1 100 ? 13.131 33.079 0.570 1.00 88.12 100 SER A C 1
ATOM 799 O O . SER A 1 100 ? 13.926 32.667 -0.267 1.00 88.12 100 SER A O 1
ATOM 801 N N . ASP A 1 101 ? 13.425 34.069 1.413 1.00 88.00 101 ASP A N 1
ATOM 802 C CA . ASP A 1 101 ? 14.696 34.824 1.431 1.00 88.00 101 ASP A CA 1
ATOM 803 C C . ASP A 1 101 ? 15.930 34.017 1.920 1.00 88.00 101 ASP A C 1
ATOM 805 O O . ASP A 1 101 ? 16.945 34.610 2.284 1.00 88.00 101 ASP A O 1
ATOM 809 N N . PHE A 1 102 ? 15.835 32.685 1.999 1.00 76.25 102 PHE A N 1
ATOM 810 C CA . PHE A 1 102 ? 16.856 31.796 2.575 1.00 76.25 102 PHE A CA 1
ATOM 811 C C . PHE A 1 102 ? 17.862 31.305 1.529 1.00 76.25 102 PHE A C 1
ATOM 813 O O . PHE A 1 102 ? 17.432 31.032 0.386 1.00 76.25 102 PHE A O 1
#

Organism: NCBI:txid73915

Radius of gyration: 17.89 Å; chains: 1; bounding box: 30×52×44 Å

InterPro domains:
  IPR035966 Phosphofructokinase superfamily [G3DSA:3.40.50.460] (24-101)
  IPR035966 Phosphofructokinase superfamily [SSF53784] (9-102)